Protein AF-A0A941ULQ1-F1 (afdb_monomer_lite)

Structure (mmCIF, N/CA/C/O backbone):
data_AF-A0A941ULQ1-F1
#
_entry.id   AF-A0A941ULQ1-F1
#
loop_
_atom_site.group_PDB
_atom_site.id
_atom_site.type_symbol
_atom_site.label_atom_id
_atom_site.label_alt_id
_atom_site.label_comp_id
_atom_site.label_asym_id
_atom_site.label_entity_id
_atom_site.label_seq_id
_atom_site.pdbx_PDB_ins_code
_atom_site.Cartn_x
_atom_site.Cartn_y
_atom_site.Cartn_z
_atom_site.occupancy
_atom_site.B_iso_or_equiv
_atom_site.auth_seq_id
_atom_site.auth_comp_id
_atom_site.auth_asym_id
_atom_site.auth_atom_id
_atom_site.pdbx_PDB_model_num
ATOM 1 N N . MET A 1 1 ? 50.886 28.430 12.418 1.00 35.91 1 MET A N 1
ATOM 2 C CA . MET A 1 1 ? 49.768 28.604 11.465 1.00 35.91 1 MET A CA 1
ATOM 3 C C . MET A 1 1 ? 48.647 27.655 11.858 1.00 35.91 1 MET A C 1
ATOM 5 O O . MET A 1 1 ? 48.915 26.560 12.332 1.00 35.91 1 MET A O 1
ATOM 9 N N . THR A 1 2 ? 47.427 28.169 11.822 1.00 35.94 2 THR A N 1
ATOM 10 C CA . THR A 1 2 ? 46.238 27.794 12.597 1.00 35.94 2 THR A CA 1
ATOM 11 C C . THR A 1 2 ? 45.565 26.489 12.161 1.00 35.94 2 THR A C 1
ATOM 13 O O . THR A 1 2 ? 45.364 26.227 10.981 1.00 35.94 2 THR A O 1
ATOM 16 N N . ARG A 1 3 ? 45.168 25.682 13.154 1.00 43.28 3 ARG A N 1
ATOM 17 C CA . ARG A 1 3 ? 44.382 24.448 13.021 1.00 43.28 3 ARG A CA 1
ATOM 18 C C . ARG A 1 3 ? 42.903 24.833 12.928 1.00 43.28 3 ARG A C 1
ATOM 20 O O . ARG A 1 3 ? 42.287 25.116 13.952 1.00 43.28 3 ARG A O 1
ATOM 27 N N . ASN A 1 4 ? 42.355 24.907 11.717 1.00 44.94 4 ASN A N 1
ATOM 28 C CA . ASN A 1 4 ? 40.962 25.304 11.513 1.00 44.94 4 ASN A CA 1
ATOM 29 C C . ASN A 1 4 ? 40.041 24.072 11.558 1.00 44.94 4 ASN A C 1
ATOM 31 O O . ASN A 1 4 ? 40.159 23.165 10.736 1.00 44.94 4 ASN A O 1
ATOM 35 N N . ARG A 1 5 ? 39.161 24.023 12.564 1.00 56.69 5 ARG A N 1
ATOM 36 C CA . ARG A 1 5 ? 38.085 23.034 12.698 1.00 56.69 5 ARG A CA 1
ATOM 37 C C . ARG A 1 5 ? 36.950 23.436 11.760 1.00 56.69 5 ARG A C 1
ATOM 39 O O . ARG A 1 5 ? 36.326 24.468 11.975 1.00 56.69 5 ARG A O 1
ATOM 46 N N . SER A 1 6 ? 36.642 22.599 10.778 1.00 46.16 6 SER A N 1
ATOM 47 C CA . SER A 1 6 ? 35.460 22.762 9.929 1.00 46.16 6 SER A CA 1
ATOM 48 C C . SER A 1 6 ? 34.531 21.570 10.119 1.00 46.16 6 SER A C 1
ATOM 50 O O . SER A 1 6 ? 34.591 20.589 9.389 1.00 46.16 6 SER A O 1
ATOM 52 N N . THR A 1 7 ? 33.678 21.658 11.133 1.00 54.53 7 THR A N 1
ATOM 53 C CA . THR A 1 7 ? 32.433 20.888 11.223 1.00 54.53 7 THR A CA 1
ATOM 54 C C . THR A 1 7 ? 31.294 21.791 10.764 1.00 54.53 7 THR A C 1
ATOM 56 O O . THR A 1 7 ? 30.976 22.735 11.491 1.00 54.53 7 THR A O 1
ATOM 59 N N . PRO A 1 8 ? 30.652 21.533 9.616 1.00 49.66 8 PRO A N 1
ATOM 60 C CA . PRO A 1 8 ? 29.365 22.123 9.320 1.00 49.66 8 PRO A CA 1
ATOM 61 C C . PRO A 1 8 ? 28.249 21.103 9.576 1.00 49.66 8 PRO A C 1
ATOM 63 O O . PRO A 1 8 ? 28.136 20.086 8.902 1.00 49.66 8 PRO A O 1
ATOM 66 N N . VAL A 1 9 ? 27.454 21.430 10.596 1.00 52.12 9 VAL A N 1
ATOM 67 C CA . VAL A 1 9 ? 25.986 21.363 10.610 1.00 52.12 9 VAL A CA 1
ATOM 68 C C . VAL A 1 9 ? 25.365 20.025 10.188 1.00 52.12 9 VAL A C 1
ATOM 70 O O . VAL A 1 9 ? 25.042 19.792 9.027 1.00 52.12 9 VAL A O 1
ATOM 73 N N . VAL A 1 10 ? 25.077 19.185 11.186 1.00 49.53 10 VAL A N 1
ATOM 74 C CA . VAL A 1 10 ? 24.033 18.158 11.084 1.00 49.53 10 VAL A CA 1
ATOM 75 C C . VAL A 1 10 ? 22.696 18.891 10.945 1.00 49.53 10 VAL A C 1
ATOM 77 O O . VAL A 1 10 ? 22.142 19.385 11.927 1.00 49.53 10 VAL A O 1
ATOM 80 N N . LEU A 1 11 ? 22.202 19.014 9.714 1.00 45.34 11 LEU A N 1
ATOM 81 C CA . LEU A 1 11 ? 20.869 19.531 9.434 1.00 45.34 11 LEU A CA 1
ATOM 82 C C . LEU A 1 11 ? 19.854 18.440 9.810 1.00 45.34 11 LEU A C 1
ATOM 84 O O . LEU A 1 11 ? 19.507 17.577 9.007 1.00 45.34 11 LEU A O 1
ATOM 88 N N . VAL A 1 12 ? 19.413 18.442 11.068 1.00 53.56 12 VAL A N 1
ATOM 89 C CA . VAL A 1 12 ? 18.267 17.642 11.511 1.00 53.56 12 VAL A CA 1
ATOM 90 C C . VAL A 1 12 ? 17.010 18.297 10.940 1.00 53.56 12 VAL A C 1
ATOM 92 O O . VAL A 1 12 ? 16.388 19.141 11.578 1.00 53.56 12 VAL A O 1
ATOM 95 N N . ALA A 1 13 ? 16.627 17.915 9.723 1.00 49.44 13 ALA A N 1
ATOM 96 C CA . ALA A 1 13 ? 15.288 18.171 9.204 1.00 49.44 13 ALA A CA 1
ATOM 97 C C . ALA A 1 13 ? 14.309 17.162 9.830 1.00 49.44 13 ALA A C 1
ATOM 99 O O . ALA A 1 13 ? 13.748 16.302 9.158 1.00 49.44 13 ALA A O 1
ATOM 100 N N . ALA A 1 14 ? 14.118 17.255 11.149 1.00 51.75 14 ALA A N 1
ATOM 101 C CA . ALA A 1 14 ? 12.981 16.649 11.830 1.00 51.75 14 ALA A CA 1
ATOM 102 C C . ALA A 1 14 ? 11.752 17.531 11.578 1.00 51.75 14 ALA A C 1
ATOM 104 O O . ALA A 1 14 ? 11.269 18.231 12.466 1.00 51.75 14 ALA A O 1
ATOM 105 N N . LEU A 1 15 ? 11.256 17.523 10.340 1.00 48.03 15 LEU A N 1
ATOM 106 C CA . LEU A 1 15 ? 9.902 17.981 10.067 1.00 48.03 15 LEU A CA 1
ATOM 107 C C . LEU A 1 15 ? 8.960 16.872 10.529 1.00 48.03 15 LEU A C 1
ATOM 109 O O . LEU A 1 15 ? 8.600 15.961 9.789 1.00 48.03 15 LEU A O 1
ATOM 113 N N . LEU A 1 16 ? 8.604 16.965 11.809 1.00 50.38 16 LEU A N 1
ATOM 114 C CA . LEU A 1 16 ? 7.380 16.410 12.362 1.00 50.38 16 LEU A CA 1
ATOM 115 C C . LEU A 1 16 ? 6.211 17.002 11.570 1.00 50.38 16 LEU A C 1
ATOM 117 O O . LEU A 1 16 ? 5.662 18.040 11.932 1.00 50.38 16 LEU A O 1
ATOM 121 N N . ALA A 1 17 ? 5.838 16.352 10.470 1.00 38.19 17 ALA A N 1
ATOM 122 C CA . ALA A 1 17 ? 4.490 16.490 9.964 1.00 38.19 17 ALA A CA 1
ATOM 123 C C . ALA A 1 17 ? 3.585 15.844 11.024 1.00 38.19 17 ALA A C 1
ATOM 125 O O . ALA A 1 17 ? 3.739 14.644 11.283 1.00 38.19 17 ALA A O 1
ATOM 126 N N . PRO A 1 18 ? 2.679 16.596 11.679 1.00 42.62 18 PRO A N 1
ATOM 127 C CA . PRO A 1 18 ? 1.616 15.953 12.422 1.00 42.62 18 PRO A CA 1
ATOM 128 C C . PRO A 1 18 ? 0.911 15.052 11.415 1.00 42.62 18 PRO A C 1
ATOM 130 O O . PRO A 1 18 ? 0.491 15.505 10.347 1.00 42.62 18 PRO A O 1
ATOM 133 N N . ALA A 1 19 ? 0.884 13.759 11.719 1.00 47.12 19 ALA A N 1
ATOM 134 C CA . ALA A 1 19 ? 0.187 12.771 10.929 1.00 47.12 19 ALA A CA 1
ATOM 135 C C . ALA A 1 19 ? -1.300 13.141 10.935 1.00 47.12 19 ALA A C 1
ATOM 137 O O . ALA A 1 19 ? -2.070 12.694 11.779 1.00 47.12 19 ALA A O 1
ATOM 138 N N . LEU A 1 20 ? -1.710 13.977 9.982 1.00 44.50 20 LEU A N 1
ATOM 139 C CA . LEU A 1 20 ? -3.076 14.000 9.505 1.00 44.50 20 LEU A CA 1
ATOM 140 C C . LEU A 1 20 ? -3.293 12.627 8.885 1.00 44.50 20 LEU A C 1
ATOM 142 O O . LEU A 1 20 ? -3.000 12.398 7.715 1.00 44.50 20 LEU A O 1
ATOM 146 N N . ALA A 1 21 ? -3.737 11.696 9.724 1.00 53.28 21 ALA A N 1
ATOM 147 C CA . ALA A 1 21 ? -4.160 10.359 9.361 1.00 53.28 21 ALA A CA 1
ATOM 148 C C . ALA A 1 21 ? -5.410 10.472 8.481 1.00 53.28 21 ALA A C 1
ATOM 150 O O . ALA A 1 21 ? -6.542 10.286 8.909 1.00 53.28 21 ALA A O 1
ATOM 151 N N . SER A 1 22 ? -5.207 10.868 7.235 1.00 52.09 22 SER A N 1
ATOM 152 C CA . SER A 1 22 ? -6.211 10.837 6.193 1.00 52.09 22 SER A CA 1
ATOM 153 C C . SER A 1 22 ? -5.516 10.491 4.887 1.00 52.09 22 SER A C 1
ATOM 155 O O . SER A 1 22 ? -4.325 10.763 4.713 1.00 52.09 22 SER A O 1
ATOM 157 N N . ALA A 1 23 ? -6.269 9.898 3.964 1.00 55.12 23 ALA A N 1
A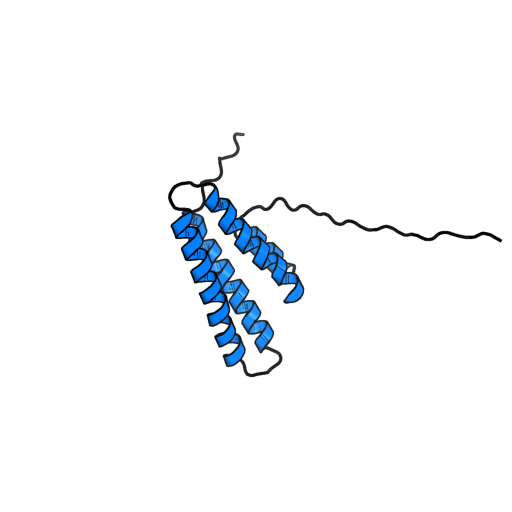TOM 158 C CA . ALA A 1 23 ? -5.816 9.563 2.617 1.00 55.12 23 ALA A CA 1
ATOM 159 C C . ALA A 1 23 ? -4.997 10.695 1.948 1.00 55.12 23 ALA A C 1
ATOM 161 O O . ALA A 1 23 ? -4.061 10.410 1.210 1.00 55.12 23 ALA A O 1
ATOM 162 N N . GLY A 1 24 ? -5.261 11.967 2.288 1.00 59.75 24 GLY A N 1
ATO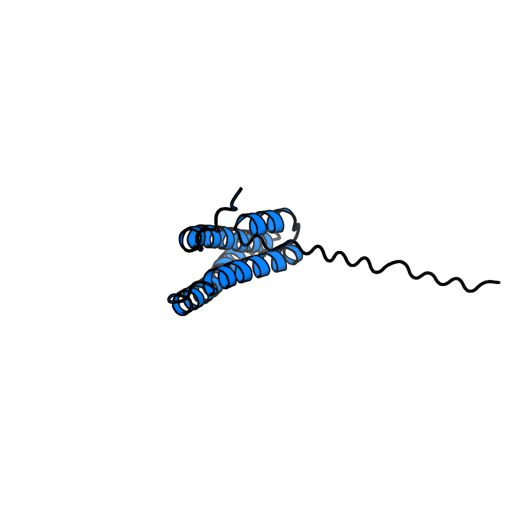M 163 C CA . GLY A 1 24 ? -4.527 13.127 1.778 1.00 59.75 24 GLY A CA 1
ATOM 164 C C . GLY A 1 24 ? -3.044 13.212 2.173 1.00 59.75 24 GLY A C 1
ATOM 165 O O . GLY A 1 24 ? -2.252 13.723 1.387 1.00 59.75 24 GLY A O 1
ATOM 166 N N . ALA A 1 25 ? -2.628 12.697 3.335 1.00 68.19 25 ALA A N 1
ATOM 167 C CA . ALA A 1 25 ? -1.211 12.694 3.721 1.00 68.19 25 ALA A CA 1
ATOM 168 C C . ALA A 1 25 ? -0.411 11.631 2.957 1.00 68.19 25 ALA A C 1
ATOM 170 O O . ALA A 1 25 ? 0.731 11.877 2.568 1.00 68.19 25 ALA A O 1
ATOM 171 N N . LEU A 1 26 ? -1.027 10.472 2.696 1.00 70.56 26 LEU A N 1
ATOM 172 C CA . LEU A 1 26 ? -0.440 9.449 1.835 1.00 70.56 26 LEU A CA 1
ATOM 173 C C . LEU A 1 26 ? -0.313 9.976 0.402 1.00 70.56 26 LEU A C 1
ATOM 175 O O . LEU A 1 26 ? 0.773 9.898 -0.156 1.00 70.56 26 LEU A O 1
ATOM 179 N N . GLU A 1 27 ? -1.373 10.591 -0.132 1.00 71.56 27 GLU A N 1
ATOM 180 C CA . GLU A 1 27 ? -1.404 11.219 -1.462 1.00 71.56 27 GLU A CA 1
ATOM 181 C C . GLU A 1 27 ? -0.308 12.277 -1.643 1.00 71.56 27 GLU A C 1
ATOM 183 O O . GLU A 1 27 ? 0.353 12.367 -2.677 1.00 71.56 27 GLU A O 1
ATOM 188 N N . HIS A 1 28 ? -0.113 13.111 -0.621 1.00 75.31 28 HIS A N 1
ATOM 189 C CA . HIS A 1 28 ? 0.901 14.154 -0.648 1.00 75.31 28 HIS A CA 1
ATOM 190 C C . HIS A 1 28 ? 2.316 13.564 -0.579 1.00 75.31 28 HIS A C 1
ATOM 192 O O . HIS A 1 28 ? 3.200 13.994 -1.315 1.00 75.31 28 HIS A O 1
ATOM 198 N N . CYS A 1 29 ? 2.524 12.544 0.257 1.00 78.50 29 CYS A N 1
ATOM 199 C CA . CYS A 1 29 ? 3.815 11.875 0.407 1.00 78.50 29 CYS A CA 1
ATOM 200 C C . CYS A 1 29 ? 4.205 11.095 -0.858 1.00 78.50 29 CYS A C 1
ATOM 202 O O . CYS A 1 29 ? 5.338 11.201 -1.320 1.00 78.50 29 CYS A O 1
ATOM 204 N N . THR A 1 30 ? 3.265 10.372 -1.477 1.00 75.25 30 THR A N 1
ATOM 205 C CA . THR A 1 30 ? 3.510 9.643 -2.733 1.00 75.25 30 THR A CA 1
ATOM 206 C C . THR A 1 30 ? 3.764 10.584 -3.905 1.00 75.25 30 THR A C 1
ATOM 208 O O . THR A 1 30 ? 4.594 10.278 -4.753 1.00 75.25 30 THR A O 1
ATOM 211 N N . ARG A 1 31 ? 3.122 11.760 -3.933 1.00 79.38 31 ARG A N 1
ATOM 212 C CA . ARG A 1 31 ? 3.377 12.791 -4.951 1.00 79.38 31 ARG A CA 1
ATOM 213 C C . ARG A 1 31 ? 4.788 13.377 -4.869 1.00 79.38 31 ARG A C 1
ATOM 215 O O . ARG A 1 31 ? 5.345 13.752 -5.896 1.00 79.38 31 ARG A O 1
ATOM 222 N N . LEU A 1 32 ? 5.337 13.499 -3.663 1.00 76.94 32 LEU A N 1
ATOM 223 C CA . LEU A 1 32 ? 6.651 14.102 -3.425 1.00 76.94 32 LEU A CA 1
ATOM 224 C C . LEU A 1 32 ? 7.807 13.097 -3.464 1.00 76.94 32 LEU A C 1
ATOM 226 O O . LEU A 1 32 ? 8.955 13.528 -3.496 1.00 76.94 32 LEU A O 1
ATOM 230 N N . ALA A 1 33 ? 7.528 11.792 -3.458 1.00 75.56 33 ALA A N 1
ATOM 231 C CA . ALA A 1 33 ? 8.533 10.736 -3.476 1.00 75.56 33 ALA A CA 1
ATOM 232 C C . ALA A 1 33 ? 8.842 10.291 -4.921 1.00 75.56 33 ALA A C 1
ATOM 234 O O . ALA A 1 33 ? 8.035 9.577 -5.521 1.00 75.56 33 ALA A O 1
ATOM 235 N N . PRO A 1 34 ? 10.000 10.662 -5.504 1.00 64.56 34 PRO A N 1
ATOM 236 C CA . PRO A 1 34 ? 10.282 10.397 -6.914 1.00 64.56 34 PRO A CA 1
ATOM 237 C C . PRO A 1 34 ? 10.733 8.956 -7.200 1.00 64.56 34 PRO A C 1
ATOM 239 O O . PRO A 1 34 ? 10.872 8.585 -8.366 1.00 64.56 34 PRO A O 1
ATOM 242 N N . SER A 1 35 ? 10.960 8.125 -6.178 1.00 63.94 35 SER A N 1
ATOM 243 C CA . SER A 1 35 ? 11.410 6.742 -6.352 1.00 63.94 35 SER A CA 1
ATOM 244 C C . SER A 1 35 ? 10.751 5.749 -5.391 1.00 63.94 35 SER A C 1
ATOM 246 O O . SER A 1 35 ? 10.233 6.097 -4.329 1.00 63.94 35 SER A O 1
ATOM 248 N N . ARG A 1 36 ? 10.835 4.456 -5.738 1.00 66.69 36 ARG A N 1
ATOM 249 C CA . ARG A 1 36 ? 10.339 3.342 -4.909 1.00 66.69 36 ARG A CA 1
ATOM 250 C C . ARG A 1 36 ? 10.943 3.322 -3.501 1.00 66.69 36 ARG A C 1
ATOM 252 O O . ARG A 1 36 ? 10.277 2.943 -2.538 1.00 66.69 36 ARG A O 1
ATOM 259 N N . VAL A 1 37 ? 12.205 3.717 -3.371 1.00 71.56 37 VAL A N 1
ATOM 260 C CA . VAL A 1 37 ? 12.879 3.773 -2.068 1.00 71.56 37 VAL A CA 1
ATOM 261 C C . VAL A 1 37 ? 12.265 4.877 -1.210 1.00 71.56 37 VAL A C 1
ATOM 263 O O . VAL A 1 37 ? 12.001 4.665 -0.030 1.00 71.56 37 VAL A O 1
ATOM 266 N N . GLU A 1 38 ? 11.958 6.019 -1.819 1.00 70.56 38 GLU A N 1
ATOM 267 C CA . GLU A 1 38 ? 11.425 7.196 -1.130 1.00 70.56 38 GLU A CA 1
ATOM 268 C C . GLU A 1 38 ? 9.934 7.077 -0.805 1.00 70.56 38 GLU A C 1
ATOM 270 O O . GLU A 1 38 ? 9.478 7.627 0.193 1.00 70.56 38 GLU A O 1
ATOM 275 N N . VAL A 1 39 ? 9.168 6.314 -1.589 1.00 76.50 39 VAL A N 1
ATOM 276 C CA . VAL A 1 39 ? 7.731 6.118 -1.341 1.00 76.50 39 VAL A CA 1
ATOM 277 C C . VAL A 1 39 ? 7.452 5.022 -0.308 1.00 76.50 39 VAL A C 1
ATOM 279 O O . VAL A 1 39 ? 6.434 5.056 0.376 1.00 76.50 39 VAL A O 1
ATOM 282 N N . THR A 1 40 ? 8.369 4.068 -0.125 1.00 73.06 40 THR A N 1
ATOM 283 C CA . THR A 1 40 ? 8.237 2.991 0.873 1.00 73.06 40 THR A CA 1
ATOM 284 C C . THR A 1 40 ? 7.901 3.504 2.287 1.00 73.06 40 THR A C 1
ATOM 286 O O . THR A 1 40 ? 6.940 2.993 2.877 1.00 73.06 40 THR A O 1
ATOM 289 N N . PRO A 1 41 ? 8.600 4.513 2.851 1.00 77.94 41 PRO A N 1
ATOM 290 C CA . PRO A 1 41 ? 8.239 5.068 4.156 1.00 77.94 41 PRO A CA 1
ATOM 291 C C . PRO A 1 41 ? 6.863 5.752 4.152 1.00 77.94 41 PRO A C 1
ATOM 293 O O . PRO A 1 41 ? 6.135 5.624 5.136 1.00 77.94 41 PRO A O 1
ATOM 296 N N . CYS A 1 42 ? 6.453 6.393 3.048 1.00 80.56 42 CYS A N 1
ATOM 297 C CA . CYS A 1 42 ? 5.103 6.953 2.902 1.00 80.56 42 CYS A CA 1
ATOM 298 C C . CYS A 1 42 ? 4.031 5.866 3.037 1.00 80.56 42 CYS A C 1
ATOM 300 O O . CYS A 1 42 ? 3.071 6.012 3.794 1.00 80.56 42 CYS A O 1
ATOM 302 N N . LEU A 1 43 ? 4.219 4.744 2.337 1.00 73.50 43 LEU A N 1
ATOM 303 C CA . LEU A 1 43 ? 3.280 3.625 2.361 1.00 73.50 43 LEU A CA 1
ATOM 304 C C . LEU A 1 43 ? 3.211 2.974 3.750 1.00 73.50 43 LEU A C 1
ATOM 306 O O . LEU A 1 43 ? 2.127 2.618 4.213 1.00 73.50 43 LEU A O 1
ATOM 310 N N . GLN A 1 44 ? 4.350 2.832 4.435 1.00 78.25 44 GLN A N 1
ATOM 311 C CA . GLN A 1 44 ? 4.393 2.318 5.808 1.00 78.25 44 GLN A CA 1
ATOM 312 C C . GLN A 1 44 ? 3.682 3.252 6.793 1.00 78.25 44 GLN A C 1
ATOM 314 O O . GLN A 1 44 ? 2.873 2.786 7.599 1.00 78.25 44 GLN A O 1
ATOM 319 N N . ALA A 1 45 ? 3.933 4.559 6.699 1.00 78.81 45 ALA A N 1
ATOM 320 C CA . ALA A 1 45 ? 3.271 5.561 7.526 1.00 78.81 45 ALA A CA 1
ATOM 321 C C . ALA A 1 45 ? 1.751 5.561 7.303 1.00 78.81 45 ALA A C 1
ATOM 323 O O . ALA A 1 45 ? 0.996 5.551 8.273 1.00 78.81 45 ALA A O 1
ATOM 324 N N . GLY A 1 46 ? 1.296 5.476 6.048 1.00 71.44 46 GLY A N 1
ATOM 325 C CA . GLY A 1 46 ? -0.127 5.381 5.713 1.00 71.44 46 GLY A CA 1
ATOM 326 C C . GLY A 1 46 ? -0.805 4.152 6.328 1.00 71.44 46 GLY A C 1
ATOM 327 O O . GLY A 1 46 ? -1.839 4.283 6.982 1.00 71.44 46 GLY A O 1
ATOM 328 N N . LYS A 1 47 ? -0.203 2.961 6.188 1.00 72.44 47 LYS A N 1
ATOM 329 C CA . LYS A 1 47 ? -0.719 1.709 6.787 1.00 72.44 47 LYS A CA 1
ATOM 330 C C . LYS A 1 47 ? -0.825 1.799 8.310 1.00 72.44 47 LYS A C 1
ATOM 332 O O . LYS A 1 47 ? -1.833 1.391 8.895 1.00 72.44 47 LYS A O 1
ATOM 337 N N . LYS A 1 48 ? 0.211 2.348 8.951 1.00 75.44 48 LYS A N 1
ATOM 338 C CA . LYS A 1 48 ? 0.254 2.526 10.404 1.00 75.44 48 LYS A CA 1
ATOM 339 C C . LYS A 1 48 ? -0.806 3.518 10.879 1.00 75.44 48 LYS A C 1
ATOM 341 O O . LYS A 1 48 ? -1.565 3.179 11.777 1.00 75.44 48 LYS A O 1
ATOM 346 N N . ALA A 1 49 ? -0.911 4.683 10.241 1.00 71.75 49 ALA A N 1
ATOM 347 C CA . ALA A 1 49 ? -1.881 5.713 10.603 1.00 71.75 49 ALA A CA 1
ATOM 348 C C . ALA A 1 49 ? -3.334 5.226 10.471 1.00 71.75 49 ALA A C 1
ATOM 350 O O . ALA A 1 49 ? -4.142 5.474 11.361 1.00 71.75 49 ALA A O 1
ATOM 351 N N . MET A 1 50 ? -3.655 4.482 9.404 1.00 68.81 50 MET A N 1
ATOM 352 C CA . MET A 1 50 ? -4.981 3.870 9.237 1.00 68.81 50 MET A CA 1
ATOM 353 C C . MET A 1 50 ? -5.290 2.855 10.337 1.00 68.81 50 MET A C 1
ATOM 355 O O . MET A 1 50 ? -6.408 2.810 10.840 1.00 68.81 50 MET A O 1
ATOM 359 N N . THR A 1 51 ? -4.303 2.043 10.721 1.00 70.00 51 THR A N 1
ATOM 360 C CA . THR A 1 51 ? -4.476 1.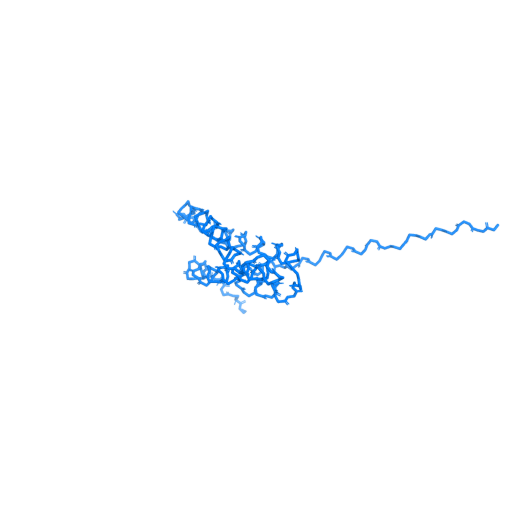076 11.807 1.00 70.00 51 THR A CA 1
ATOM 361 C C . THR A 1 51 ? -4.698 1.812 13.124 1.00 70.00 51 THR A C 1
ATOM 363 O O . THR A 1 51 ? -5.723 1.599 13.761 1.00 70.00 51 THR A O 1
ATOM 366 N N . ASP A 1 52 ? -3.783 2.708 13.500 1.00 71.62 52 ASP A N 1
ATOM 367 C CA . ASP A 1 52 ? -3.790 3.412 14.784 1.00 71.62 52 ASP A CA 1
ATOM 368 C C . ASP A 1 52 ? -5.086 4.217 14.994 1.00 71.62 52 ASP A C 1
ATOM 370 O O . ASP A 1 52 ? -5.724 4.057 16.033 1.00 71.62 52 ASP A O 1
ATOM 374 N N . ALA A 1 53 ? -5.547 4.971 13.985 1.00 66.94 53 ALA A N 1
ATOM 375 C CA . ALA A 1 53 ? -6.781 5.766 14.061 1.00 66.94 53 ALA A CA 1
ATOM 376 C C . ALA A 1 53 ? -8.029 4.930 14.385 1.00 66.94 53 ALA A C 1
ATOM 378 O O . ALA A 1 53 ? -8.991 5.414 14.978 1.00 66.94 53 ALA A O 1
ATOM 379 N N . MET A 1 54 ? -8.021 3.658 13.999 1.00 66.81 54 MET A N 1
ATOM 380 C CA . MET A 1 54 ? -9.144 2.758 14.216 1.00 66.81 54 MET A CA 1
ATOM 381 C C . MET A 1 54 ? -8.952 1.845 15.438 1.00 66.81 54 MET A C 1
ATOM 383 O O . MET A 1 54 ? -9.920 1.251 15.912 1.00 66.81 54 MET A O 1
ATOM 387 N N . LEU A 1 55 ? -7.728 1.730 15.974 1.00 66.94 55 LEU A N 1
ATOM 388 C CA . LEU A 1 55 ? -7.467 1.066 17.256 1.00 66.94 55 LEU A CA 1
ATOM 389 C C . LEU A 1 55 ? -8.053 1.838 18.437 1.00 66.94 55 LEU A C 1
ATOM 391 O O . LEU A 1 55 ? -8.406 1.217 19.439 1.00 66.94 55 LEU A O 1
ATOM 395 N N . GLU A 1 56 ? -8.186 3.159 18.311 1.00 65.38 56 GLU A N 1
ATOM 396 C CA . GLU A 1 56 ? -8.788 4.004 19.346 1.00 65.38 56 GLU A CA 1
ATOM 397 C C . GLU A 1 56 ? -10.310 3.797 19.487 1.00 65.38 56 GLU A C 1
ATOM 399 O O . GLU A 1 56 ? -10.886 4.126 20.523 1.00 65.38 56 GLU A O 1
ATOM 404 N N . GLN A 1 57 ? -10.971 3.158 18.510 1.00 59.62 57 GLN A N 1
ATOM 405 C CA . GLN A 1 57 ? -12.367 2.720 18.617 1.00 59.62 57 GLN A CA 1
ATOM 406 C C . GLN A 1 57 ? -12.463 1.269 19.114 1.00 59.62 57 GLN A C 1
ATOM 408 O O . GLN A 1 57 ? -12.343 0.299 18.361 1.00 59.62 57 GLN A O 1
ATOM 413 N N . GLY A 1 58 ? -12.735 1.106 20.409 1.00 64.69 58 GLY A N 1
ATOM 414 C CA . GLY A 1 58 ? -13.016 -0.196 21.018 1.00 64.69 58 GLY A CA 1
ATOM 415 C C . GLY A 1 58 ? -14.157 -0.978 20.337 1.00 64.69 58 GLY A C 1
ATOM 416 O O . GLY A 1 58 ? -15.087 -0.415 19.764 1.00 64.69 58 GLY A O 1
ATOM 417 N N . GLY A 1 59 ? -14.078 -2.314 20.416 1.00 60.38 59 GLY A N 1
ATOM 418 C CA . GLY A 1 59 ? -15.117 -3.275 20.004 1.00 60.38 59 GLY A CA 1
ATOM 419 C C . GLY A 1 59 ? -14.843 -4.023 18.692 1.00 60.38 59 GLY A C 1
ATOM 420 O O . GLY 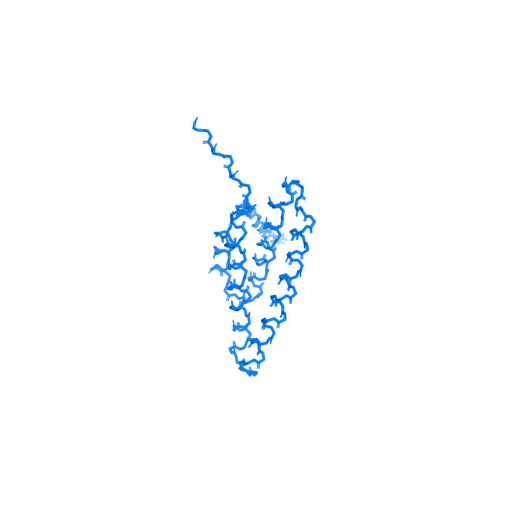A 1 59 ? -15.075 -5.227 18.618 1.00 60.38 59 GLY A O 1
ATOM 421 N N . LYS A 1 60 ? -14.288 -3.355 17.670 1.00 69.06 60 LYS A N 1
ATOM 422 C CA . LYS A 1 60 ? -14.027 -3.956 16.335 1.00 69.06 60 LYS A CA 1
ATOM 423 C C . LYS A 1 60 ? -12.542 -4.069 15.977 1.00 69.06 60 LYS A C 1
ATOM 425 O O . LYS A 1 60 ? -12.194 -4.561 14.904 1.00 69.06 60 LYS A O 1
ATOM 430 N N . VAL A 1 61 ? -11.667 -3.684 16.905 1.00 77.50 61 VAL A N 1
ATOM 431 C CA . VAL A 1 61 ? -10.204 -3.666 16.759 1.00 77.50 61 VAL A CA 1
ATOM 432 C C . VAL A 1 61 ? -9.638 -4.986 16.234 1.00 77.50 61 VAL A C 1
ATOM 434 O O . VAL A 1 61 ? -8.803 -4.987 15.332 1.00 77.50 61 VAL A O 1
ATOM 437 N N . ALA A 1 62 ? -10.083 -6.123 16.771 1.00 81.12 62 ALA A N 1
ATOM 438 C CA . ALA A 1 62 ? -9.571 -7.427 16.355 1.00 81.12 62 ALA A CA 1
ATOM 439 C C . ALA A 1 62 ? -9.940 -7.757 14.897 1.00 81.12 62 ALA A C 1
ATOM 441 O O . ALA A 1 62 ? -9.073 -8.180 14.129 1.00 81.12 62 ALA A O 1
ATOM 442 N N . ALA A 1 63 ? -11.196 -7.508 14.508 1.00 82.81 63 ALA A N 1
ATOM 443 C CA . ALA A 1 63 ? -11.686 -7.733 13.149 1.00 82.81 63 ALA A CA 1
ATOM 444 C C . ALA A 1 63 ? -10.977 -6.823 12.140 1.00 82.81 63 ALA A C 1
ATOM 446 O O . ALA A 1 63 ? -10.573 -7.272 11.069 1.00 82.81 63 ALA A O 1
ATOM 447 N N . LEU A 1 64 ? -10.745 -5.562 12.507 1.00 80.56 64 LEU A N 1
ATOM 448 C CA . LEU A 1 64 ? -10.008 -4.642 11.658 1.00 80.56 64 LEU A CA 1
ATOM 449 C C . LEU A 1 64 ? -8.529 -5.019 11.534 1.00 80.56 64 LEU A C 1
ATOM 451 O O . LEU A 1 64 ? -8.012 -5.053 10.421 1.00 80.56 64 LEU A O 1
ATOM 455 N N . LYS A 1 65 ? -7.849 -5.348 12.642 1.00 82.50 65 LYS A N 1
ATOM 456 C CA . LYS A 1 65 ? -6.459 -5.833 12.602 1.00 82.50 65 LYS A CA 1
ATOM 457 C C . LYS A 1 65 ? -6.334 -7.061 11.703 1.00 82.50 65 LYS A C 1
ATOM 459 O O . LYS A 1 65 ? -5.360 -7.180 10.966 1.00 82.50 65 LYS A O 1
ATOM 464 N N . GLN A 1 66 ? -7.304 -7.973 11.763 1.00 87.56 66 GLN A N 1
ATOM 465 C CA . GLN A 1 66 ? -7.346 -9.129 10.873 1.00 87.56 66 GLN A CA 1
ATOM 466 C C . GLN A 1 66 ? -7.535 -8.701 9.412 1.00 87.56 66 GLN A C 1
ATOM 468 O O . GLN A 1 66 ? -6.718 -9.066 8.572 1.00 87.56 66 GLN A O 1
ATOM 473 N N . SER A 1 67 ? -8.519 -7.844 9.127 1.00 89.00 67 SER A N 1
ATOM 474 C CA . SER A 1 67 ? -8.761 -7.307 7.782 1.00 89.00 67 SER A CA 1
ATOM 475 C C . SER A 1 67 ? -7.536 -6.592 7.199 1.00 89.00 67 SER A C 1
ATOM 477 O O . SER A 1 67 ? -7.246 -6.738 6.014 1.00 89.00 67 SER A O 1
ATOM 479 N N . GLN A 1 68 ? -6.786 -5.855 8.022 1.00 87.69 68 GLN A N 1
ATOM 480 C CA . GLN A 1 68 ? -5.557 -5.180 7.610 1.00 87.69 68 GLN A CA 1
ATOM 481 C C . GLN A 1 68 ? -4.452 -6.177 7.239 1.00 87.69 68 GLN A C 1
ATOM 483 O O . GLN A 1 68 ? -3.828 -6.026 6.191 1.00 87.69 68 GLN A O 1
ATOM 488 N N . ARG A 1 69 ? -4.245 -7.231 8.041 1.00 89.44 69 ARG A N 1
ATOM 489 C CA . ARG A 1 69 ? -3.278 -8.296 7.717 1.00 89.44 69 ARG A CA 1
ATOM 490 C C . ARG A 1 69 ? -3.626 -9.020 6.419 1.00 89.44 69 ARG A C 1
ATOM 492 O O . ARG A 1 69 ? -2.733 -9.344 5.637 1.00 89.44 69 ARG A O 1
ATOM 499 N N . ASP A 1 70 ? -4.907 -9.297 6.197 1.00 95.25 70 ASP A N 1
ATOM 500 C CA . ASP A 1 70 ? -5.364 -9.976 4.982 1.00 95.25 70 ASP A CA 1
ATOM 501 C C . ASP A 1 70 ? -5.203 -9.072 3.755 1.00 95.25 70 ASP A C 1
ATOM 503 O O . ASP A 1 70 ? -4.719 -9.522 2.715 1.00 95.25 70 ASP A O 1
ATOM 507 N N . PHE A 1 71 ? -5.489 -7.776 3.902 1.00 94.12 71 PHE A N 1
ATOM 508 C CA . PHE A 1 71 ? -5.221 -6.781 2.869 1.00 94.12 71 PHE A CA 1
ATOM 509 C C . PHE A 1 71 ? -3.725 -6.658 2.547 1.00 94.12 71 PHE A C 1
ATOM 511 O O . PHE A 1 71 ? -3.364 -6.631 1.378 1.00 94.12 71 PHE A O 1
ATOM 518 N N . GLU A 1 72 ? -2.834 -6.632 3.539 1.00 88.94 72 GLU A N 1
ATOM 519 C CA . GLU A 1 72 ? -1.384 -6.562 3.296 1.00 88.94 72 GLU A CA 1
ATOM 520 C C . GLU A 1 72 ? -0.858 -7.789 2.545 1.00 88.94 72 GLU A C 1
ATOM 522 O O . GLU A 1 72 ? -0.002 -7.668 1.665 1.00 88.94 72 GLU A O 1
ATOM 527 N N . ARG A 1 73 ? -1.412 -8.969 2.843 1.00 96.00 73 ARG A N 1
ATOM 528 C CA . ARG A 1 73 ? -1.103 -10.206 2.118 1.00 96.00 73 ARG A CA 1
ATOM 529 C C . ARG A 1 73 ? -1.610 -10.153 0.675 1.00 96.00 73 ARG A C 1
ATOM 531 O O . ARG A 1 73 ? -0.888 -10.550 -0.242 1.00 96.00 73 ARG A O 1
ATOM 538 N N . TYR A 1 74 ? -2.824 -9.640 0.470 1.00 97.00 74 TYR A N 1
ATOM 539 C CA . TYR A 1 74 ? -3.388 -9.409 -0.860 1.00 97.00 74 TYR A CA 1
ATOM 540 C C . TYR A 1 74 ? -2.552 -8.404 -1.659 1.00 97.00 74 TYR A C 1
ATOM 542 O O . TYR A 1 74 ? -2.106 -8.735 -2.749 1.00 97.00 74 TYR A O 1
ATOM 550 N N . LEU A 1 75 ? -2.254 -7.233 -1.092 1.00 93.88 75 LEU A N 1
ATOM 551 C CA . LEU A 1 75 ? -1.418 -6.190 -1.691 1.00 93.88 75 LEU A CA 1
ATOM 552 C C . LEU A 1 75 ? -0.098 -6.769 -2.211 1.00 93.88 75 LEU A C 1
ATOM 554 O O . LEU A 1 75 ? 0.259 -6.578 -3.370 1.00 93.88 75 LEU A O 1
ATOM 558 N N . HIS A 1 76 ? 0.606 -7.524 -1.362 1.00 93.38 76 HIS A N 1
ATOM 559 C CA . HIS A 1 76 ? 1.878 -8.131 -1.735 1.00 93.38 76 HIS A CA 1
ATOM 560 C C . HIS A 1 76 ? 1.730 -9.144 -2.877 1.00 93.38 76 HIS A C 1
ATOM 562 O O . HIS A 1 76 ? 2.435 -9.054 -3.881 1.00 93.38 76 HIS A O 1
ATOM 568 N N . SER A 1 77 ? 0.823 -10.113 -2.729 1.00 97.06 77 SER A N 1
ATOM 569 C CA . SER A 1 77 ? 0.645 -11.181 -3.722 1.00 97.06 77 SER A CA 1
ATOM 570 C C . SER A 1 77 ? 0.104 -10.660 -5.057 1.00 97.06 77 SER A C 1
ATOM 572 O O . SER A 1 77 ? 0.587 -11.069 -6.109 1.00 97.06 77 SER A O 1
ATOM 574 N N . HIS A 1 78 ? -0.827 -9.708 -5.033 1.00 97.44 78 HIS A N 1
ATOM 575 C CA . HIS A 1 78 ? -1.406 -9.102 -6.227 1.00 97.44 78 HIS A CA 1
ATOM 576 C C . HIS A 1 78 ? -0.379 -8.264 -6.997 1.00 97.44 78 HIS A C 1
ATOM 578 O O . HIS A 1 78 ? -0.201 -8.458 -8.198 1.00 97.44 78 HIS A O 1
ATOM 584 N N . CYS A 1 79 ? 0.379 -7.398 -6.318 1.00 95.38 79 CYS A N 1
ATOM 585 C CA . CYS A 1 79 ? 1.380 -6.581 -7.005 1.00 95.38 79 CYS A CA 1
ATOM 586 C C . CYS A 1 79 ? 2.602 -7.393 -7.472 1.00 95.38 79 CYS A C 1
ATOM 588 O O . CYS A 1 79 ? 3.285 -6.982 -8.408 1.00 95.38 79 CYS A O 1
ATOM 590 N N . GLN A 1 80 ? 2.851 -8.581 -6.906 1.00 94.56 80 GLN A N 1
ATOM 591 C CA . GLN A 1 80 ? 3.786 -9.550 -7.492 1.00 94.56 80 GLN A CA 1
ATOM 592 C C . GLN A 1 80 ? 3.284 -10.111 -8.828 1.00 94.56 80 GLN A C 1
ATOM 594 O O . GLN A 1 80 ? 4.083 -10.279 -9.745 1.00 94.56 80 GLN A O 1
ATOM 599 N N . VAL A 1 81 ? 1.980 -10.360 -8.987 1.00 95.31 81 VAL A N 1
ATOM 600 C CA . VAL A 1 81 ? 1.418 -10.748 -10.294 1.00 95.31 81 VAL A CA 1
ATOM 601 C C . VAL A 1 81 ? 1.621 -9.626 -11.312 1.00 95.31 81 VAL A C 1
ATOM 603 O O . VAL A 1 81 ? 2.085 -9.899 -12.416 1.00 95.31 81 VAL A O 1
ATOM 606 N N . VAL A 1 82 ? 1.375 -8.368 -10.925 1.00 94.56 82 VAL A N 1
ATOM 607 C CA . VAL A 1 82 ? 1.641 -7.196 -11.782 1.00 94.56 82 VAL A CA 1
ATOM 608 C C . VAL A 1 82 ? 3.114 -7.129 -12.187 1.00 94.56 82 VAL A C 1
ATOM 610 O O . VAL A 1 82 ? 3.408 -6.998 -13.371 1.00 94.56 82 VAL A O 1
ATOM 613 N N . LEU A 1 83 ? 4.047 -7.302 -11.244 1.00 92.25 83 LEU A N 1
ATOM 614 C CA . LEU A 1 83 ? 5.483 -7.354 -11.545 1.00 92.25 83 LEU A CA 1
ATOM 615 C C . LEU A 1 83 ? 5.804 -8.412 -12.612 1.00 92.25 83 LEU A C 1
ATOM 617 O O . LEU A 1 83 ? 6.579 -8.150 -13.526 1.00 92.25 83 LEU A O 1
ATOM 621 N N . ARG A 1 84 ? 5.228 -9.614 -12.490 1.00 91.81 84 ARG A N 1
ATOM 622 C CA . ARG A 1 84 ? 5.485 -10.730 -13.415 1.00 91.81 84 ARG A CA 1
ATOM 623 C C . ARG A 1 84 ? 4.797 -10.564 -14.768 1.00 91.81 84 ARG A C 1
ATOM 625 O O . ARG A 1 84 ? 5.297 -11.108 -15.741 1.00 91.81 84 ARG A O 1
ATOM 632 N N . ALA A 1 85 ? 3.697 -9.818 -14.837 1.00 90.94 85 ALA A N 1
ATOM 633 C CA . ALA A 1 85 ? 2.958 -9.580 -16.074 1.00 90.94 85 ALA A CA 1
ATOM 634 C C . ALA A 1 85 ? 3.663 -8.606 -17.034 1.00 90.94 85 ALA A C 1
ATOM 636 O O . ALA A 1 85 ? 3.409 -8.649 -18.232 1.00 90.94 85 ALA A O 1
ATOM 637 N N . TYR A 1 86 ? 4.535 -7.730 -16.526 1.00 86.25 86 TYR A N 1
ATOM 638 C CA . TYR A 1 86 ? 5.228 -6.714 -17.331 1.00 86.25 86 TYR A CA 1
ATOM 639 C C . TYR A 1 86 ? 6.526 -7.213 -17.996 1.00 86.25 86 TYR A C 1
ATOM 641 O O . TYR A 1 86 ? 7.230 -6.411 -18.614 1.00 86.25 86 TYR A O 1
ATOM 649 N N . ASP A 1 87 ? 6.838 -8.513 -17.873 1.00 70.38 87 ASP A N 1
ATOM 650 C CA . ASP A 1 87 ? 8.140 -9.120 -18.185 1.00 70.38 87 ASP A CA 1
ATOM 651 C C . ASP A 1 87 ? 9.321 -8.361 -17.537 1.00 70.38 87 ASP A C 1
ATOM 653 O O . ASP A 1 87 ? 9.156 -7.337 -16.880 1.00 70.38 87 ASP A O 1
ATOM 657 N N . SER A 1 88 ? 10.555 -8.867 -17.610 1.00 66.00 88 SER A N 1
ATOM 658 C CA . SER A 1 88 ? 11.713 -8.299 -16.883 1.00 66.00 88 SER A CA 1
ATOM 659 C C . SER A 1 88 ? 12.216 -6.936 -17.411 1.00 66.00 88 SER A C 1
ATOM 661 O O . SER A 1 88 ? 13.402 -6.626 -17.294 1.00 66.00 88 SER A O 1
ATOM 663 N N . GLY A 1 89 ? 11.348 -6.131 -18.028 1.00 73.25 89 GLY A N 1
ATOM 664 C CA . GLY A 1 89 ? 11.659 -4.812 -18.572 1.00 73.25 89 GLY A CA 1
ATOM 665 C C . GLY A 1 89 ? 11.767 -3.712 -17.510 1.00 73.25 89 GLY A C 1
ATOM 666 O O . GLY A 1 89 ? 11.399 -3.874 -16.346 1.00 73.25 89 GLY A O 1
ATOM 667 N N . THR A 1 90 ? 12.228 -2.533 -17.933 1.00 75.75 90 THR A N 1
ATOM 668 C CA . THR A 1 90 ? 12.428 -1.352 -17.068 1.00 75.75 90 THR A CA 1
ATOM 669 C C . THR A 1 90 ? 11.134 -0.805 -16.451 1.00 75.75 90 THR A C 1
ATOM 671 O O . THR A 1 90 ? 11.192 -0.059 -15.477 1.00 75.75 90 THR A O 1
ATOM 674 N N . GLY A 1 91 ? 9.966 -1.197 -16.972 1.00 85.38 91 GLY A N 1
ATOM 675 C CA . GLY A 1 91 ? 8.655 -0.801 -16.456 1.00 85.38 91 GLY A CA 1
ATOM 676 C C . GLY A 1 91 ? 8.107 -1.677 -15.326 1.00 85.38 91 GLY A C 1
ATOM 677 O O . GLY A 1 91 ? 7.207 -1.234 -14.619 1.00 85.38 91 GLY A O 1
ATOM 678 N N . ALA A 1 92 ? 8.633 -2.886 -15.106 1.00 89.44 92 ALA A N 1
ATOM 679 C CA . ALA A 1 92 ? 8.010 -3.851 -14.194 1.00 89.44 92 ALA A CA 1
ATOM 680 C C . ALA A 1 92 ? 8.018 -3.385 -12.730 1.00 89.44 92 ALA A C 1
ATOM 682 O O . ALA A 1 92 ? 7.005 -3.454 -12.034 1.00 89.44 92 ALA A O 1
ATOM 683 N N . ALA A 1 93 ? 9.144 -2.831 -12.271 1.00 87.31 93 ALA A N 1
ATOM 684 C CA . ALA A 1 93 ? 9.247 -2.264 -10.929 1.00 87.31 93 ALA A CA 1
ATOM 685 C C . ALA A 1 93 ? 8.335 -1.037 -10.743 1.00 87.31 93 ALA A C 1
ATOM 687 O O . ALA A 1 93 ? 7.778 -0.849 -9.661 1.00 87.31 93 ALA A O 1
ATOM 688 N N . GLN A 1 94 ? 8.158 -0.232 -11.796 1.00 86.88 94 GLN A N 1
ATOM 689 C CA . GLN A 1 94 ? 7.283 0.939 -11.779 1.00 86.88 94 GLN A CA 1
ATOM 690 C C . GLN A 1 94 ? 5.805 0.527 -11.751 1.00 86.88 94 GLN A C 1
ATOM 692 O O . GLN A 1 94 ? 5.028 1.088 -10.985 1.00 86.88 94 GLN A O 1
ATOM 697 N N . ALA A 1 95 ? 5.429 -0.494 -12.525 1.00 90.44 95 ALA A N 1
ATOM 698 C CA . ALA A 1 95 ? 4.083 -1.060 -12.537 1.00 90.44 95 ALA A CA 1
ATOM 699 C C . ALA A 1 95 ? 3.720 -1.696 -11.188 1.00 90.44 95 ALA A C 1
ATOM 701 O O . ALA A 1 95 ? 2.628 -1.476 -10.667 1.00 90.44 95 ALA A O 1
ATOM 702 N N . GLN A 1 96 ? 4.656 -2.430 -10.576 1.00 91.94 96 GLN A N 1
ATOM 703 C CA . GLN A 1 96 ? 4.475 -2.945 -9.221 1.00 91.94 96 GLN A CA 1
ATOM 704 C C . GLN A 1 96 ? 4.260 -1.809 -8.216 1.00 91.94 96 GLN A C 1
ATOM 706 O O . GLN A 1 96 ? 3.373 -1.904 -7.371 1.00 91.94 96 GLN A O 1
ATOM 711 N N . LEU A 1 97 ? 5.051 -0.737 -8.303 1.00 87.12 97 LEU A N 1
ATOM 712 C CA . LEU A 1 97 ? 4.897 0.401 -7.406 1.00 87.12 97 LEU A CA 1
ATOM 713 C C . LEU A 1 97 ? 3.538 1.095 -7.587 1.00 87.12 97 LEU A C 1
ATOM 715 O O . LEU A 1 97 ? 2.879 1.388 -6.592 1.00 87.12 97 LEU A O 1
ATOM 719 N N . ALA A 1 98 ? 3.105 1.322 -8.828 1.00 88.06 98 ALA A N 1
ATOM 720 C CA . ALA A 1 98 ? 1.790 1.894 -9.113 1.00 88.06 98 ALA A CA 1
ATOM 721 C C . ALA A 1 98 ? 0.667 1.038 -8.504 1.00 88.06 98 ALA A C 1
ATOM 723 O O . ALA A 1 98 ? -0.174 1.560 -7.781 1.00 88.06 98 ALA A O 1
ATOM 724 N N . CYS A 1 99 ? 0.736 -0.289 -8.666 1.00 93.75 99 CYS A N 1
ATOM 725 C CA . CYS A 1 99 ? -0.187 -1.224 -8.019 1.00 93.75 99 CYS A CA 1
ATOM 726 C C . CYS A 1 99 ? -0.222 -1.070 -6.489 1.00 93.75 99 CYS A C 1
ATOM 728 O O . CYS A 1 99 ? -1.298 -1.059 -5.887 1.00 93.75 99 CYS A O 1
ATOM 730 N N . GLU A 1 100 ? 0.947 -0.954 -5.847 1.00 90.12 100 GLU A N 1
ATOM 731 C CA . GLU A 1 100 ? 1.029 -0.799 -4.393 1.00 90.12 100 GLU A CA 1
ATOM 732 C C . GLU A 1 100 ? 0.362 0.508 -3.929 1.00 90.12 100 GLU A C 1
ATOM 734 O O . GLU A 1 100 ? -0.367 0.504 -2.933 1.00 90.12 100 GLU A O 1
ATOM 739 N N . VAL A 1 101 ? 0.583 1.610 -4.655 1.00 84.62 101 VAL A N 1
ATOM 740 C CA . VAL A 1 101 ? -0.013 2.924 -4.367 1.00 84.62 101 VAL A CA 1
ATOM 741 C C . VAL A 1 101 ? -1.528 2.902 -4.579 1.00 84.62 101 VAL A C 1
ATOM 743 O O . VAL A 1 101 ? -2.261 3.249 -3.651 1.00 84.62 101 VAL A O 1
ATOM 746 N N . ASP A 1 102 ? -1.996 2.424 -5.734 1.00 89.56 102 ASP A N 1
ATOM 747 C CA . ASP A 1 102 ? -3.417 2.405 -6.100 1.00 89.56 102 ASP A CA 1
ATOM 748 C C . ASP A 1 102 ? -4.246 1.608 -5.087 1.00 89.56 102 ASP A C 1
ATOM 750 O O . ASP A 1 102 ? -5.292 2.060 -4.615 1.00 89.56 102 ASP A O 1
ATOM 754 N N . LEU A 1 103 ? -3.772 0.420 -4.696 1.00 91.62 103 LEU A N 1
ATOM 755 C CA . LEU A 1 103 ? -4.475 -0.408 -3.716 1.00 91.62 103 LEU A CA 1
ATOM 756 C C . LEU A 1 103 ? -4.477 0.219 -2.318 1.00 91.62 103 LEU A C 1
ATOM 758 O O . LEU A 1 103 ? -5.456 0.068 -1.582 1.00 91.62 103 LEU A O 1
ATOM 762 N N . LEU A 1 104 ? -3.411 0.923 -1.929 1.00 85.00 104 LEU A N 1
ATOM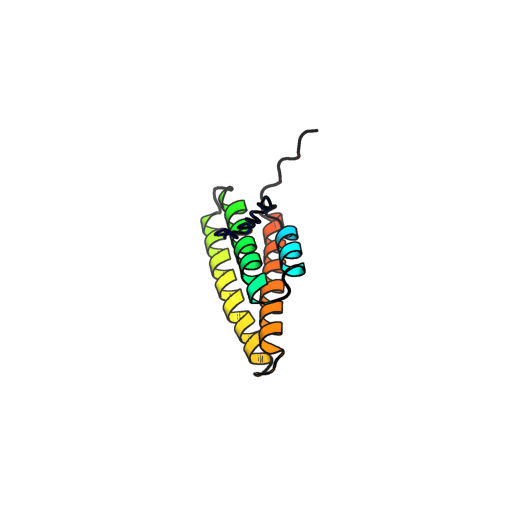 763 C CA . LEU A 1 104 ? -3.364 1.617 -0.641 1.00 85.00 104 LEU A CA 1
ATOM 764 C C . LEU A 1 104 ? -4.292 2.829 -0.601 1.00 85.00 104 LEU A C 1
ATOM 766 O O . LEU A 1 104 ? -4.959 3.034 0.414 1.00 85.00 104 LEU A O 1
ATOM 770 N N . GLN A 1 105 ? -4.388 3.583 -1.695 1.00 81.62 105 GLN A N 1
ATOM 771 C CA . GLN A 1 105 ? -5.362 4.664 -1.843 1.00 81.62 105 GLN A CA 1
ATOM 772 C C . GLN A 1 105 ? -6.793 4.122 -1.771 1.00 81.62 105 GLN A C 1
ATOM 774 O O . GLN A 1 105 ? -7.584 4.587 -0.952 1.00 81.62 105 GLN A O 1
ATOM 779 N N . GLN A 1 106 ? -7.111 3.072 -2.536 1.00 87.50 106 GLN A N 1
ATOM 780 C CA . GLN A 1 106 ? -8.428 2.423 -2.494 1.00 87.50 106 GLN A CA 1
ATOM 781 C C . GLN A 1 106 ? -8.784 1.937 -1.086 1.00 87.50 106 GLN A C 1
ATOM 783 O O . GLN A 1 106 ? -9.901 2.140 -0.610 1.00 87.50 106 GLN A O 1
ATOM 788 N N . ARG A 1 107 ? -7.828 1.322 -0.379 1.00 89.62 107 ARG A N 1
ATOM 789 C CA . ARG A 1 107 ? -8.037 0.885 1.003 1.00 89.62 107 ARG A CA 1
ATOM 790 C C . ARG A 1 107 ? -8.301 2.062 1.933 1.00 89.62 107 ARG A C 1
ATOM 792 O O . ARG A 1 107 ? -9.196 1.958 2.767 1.00 89.62 107 ARG A O 1
ATOM 799 N N . ALA A 1 108 ? -7.563 3.160 1.786 1.00 82.38 108 ALA A N 1
ATOM 800 C CA . ALA A 1 108 ? -7.787 4.363 2.576 1.00 82.38 108 ALA A CA 1
ATOM 801 C C . ALA A 1 108 ? -9.213 4.898 2.380 1.00 82.38 108 ALA A C 1
ATOM 803 O O . ALA A 1 108 ? -9.887 5.184 3.367 1.00 82.38 108 ALA A O 1
ATOM 804 N N . GLU A 1 109 ? -9.705 4.954 1.138 1.00 82.94 109 GLU A N 1
ATOM 805 C CA . GLU A 1 109 ? -11.086 5.357 0.833 1.00 82.94 109 GLU A CA 1
ATOM 806 C C . GLU A 1 109 ? -12.124 4.431 1.479 1.00 82.94 109 GLU A C 1
ATOM 808 O O . GLU A 1 109 ? -13.076 4.910 2.093 1.00 82.94 109 GLU A O 1
ATOM 813 N N . LEU A 1 110 ? -11.920 3.111 1.421 1.00 86.00 110 LEU A N 1
ATOM 814 C CA . LEU A 1 110 ? -12.820 2.130 2.043 1.00 86.00 110 LEU A CA 1
ATOM 815 C C . LEU A 1 110 ? -12.861 2.224 3.573 1.00 86.00 110 LEU A C 1
ATOM 817 O O . LEU A 1 110 ? -13.858 1.841 4.186 1.00 86.00 110 LEU A O 1
ATOM 821 N N . LEU A 1 111 ? -11.784 2.701 4.198 1.00 81.62 111 LEU A N 1
ATOM 822 C CA . LEU A 1 111 ? -11.704 2.861 5.648 1.00 81.62 111 LEU A CA 1
ATOM 823 C C . LEU A 1 111 ? -12.259 4.206 6.132 1.00 81.62 111 LEU A C 1
ATOM 825 O O . LEU A 1 111 ? -12.631 4.294 7.299 1.00 81.62 111 LEU A O 1
ATOM 829 N N . LYS A 1 112 ? -12.388 5.228 5.269 1.00 79.62 112 LYS A N 1
ATOM 830 C CA . LYS A 1 112 ? -12.934 6.546 5.656 1.00 79.62 112 LYS A CA 1
ATOM 831 C C . LYS A 1 112 ? -14.287 6.472 6.381 1.00 79.62 112 LYS A C 1
ATOM 833 O O . LYS A 1 112 ? -14.396 7.108 7.423 1.00 79.62 112 LYS A O 1
ATOM 838 N N . PRO A 1 113 ? -15.297 5.701 5.925 1.00 80.62 113 PRO A N 1
ATOM 839 C CA . PRO A 1 113 ? -16.592 5.624 6.614 1.00 80.62 113 PRO A CA 1
ATOM 840 C C . PRO A 1 113 ? -16.527 4.915 7.971 1.00 80.62 113 PRO A C 1
ATOM 842 O O . PRO A 1 113 ? -17.479 4.963 8.743 1.00 80.62 113 PRO A O 1
ATOM 845 N N . LEU A 1 114 ? -15.433 4.196 8.233 1.00 76.31 114 LEU A N 1
ATOM 846 C CA . LEU A 1 114 ? -15.185 3.483 9.479 1.00 76.31 114 LEU A CA 1
ATOM 847 C C . LEU A 1 114 ? -14.295 4.289 10.433 1.00 76.31 114 LEU A C 1
ATOM 849 O O . LEU A 1 114 ? -14.092 3.854 11.564 1.00 76.31 114 LEU A O 1
ATOM 853 N N . ALA A 1 115 ? -13.735 5.412 9.978 1.00 70.94 115 ALA A N 1
ATOM 854 C CA . ALA A 1 115 ? -12.948 6.296 10.817 1.00 70.94 115 ALA A CA 1
ATOM 855 C C . ALA A 1 115 ? -13.868 7.030 11.809 1.00 70.94 115 ALA A C 1
ATOM 857 O O . ALA A 1 115 ? -15.014 7.343 11.470 1.00 70.94 115 ALA A O 1
ATOM 858 N N . PRO A 1 116 ? -13.393 7.322 13.032 1.00 62.44 116 PRO A N 1
ATOM 859 C CA . PRO A 1 116 ? -14.136 8.178 13.944 1.00 62.44 116 PRO A CA 1
ATOM 860 C C . PRO A 1 116 ? -14.392 9.542 13.289 1.00 62.44 116 PRO A C 1
ATOM 862 O O . PRO A 1 116 ? -13.510 10.097 12.627 1.00 62.44 116 PRO A O 1
ATOM 865 N N . GLU A 1 117 ? -15.593 10.094 13.483 1.00 55.34 117 GLU A N 1
ATOM 866 C CA . GLU A 1 117 ? -15.840 11.491 13.128 1.00 55.34 117 GLU A CA 1
ATOM 867 C C . GLU A 1 117 ? -14.848 12.367 13.898 1.00 55.34 117 GLU A C 1
ATOM 869 O O . GLU A 1 117 ? -14.757 12.295 15.126 1.00 55.34 117 GLU A O 1
ATOM 874 N N . GLN A 1 118 ? -14.083 13.179 13.167 1.00 53.09 118 GLN A N 1
ATOM 875 C CA . GLN A 1 118 ? -13.209 14.182 13.765 1.00 53.09 118 GLN A CA 1
ATOM 876 C C . GLN A 1 118 ? -14.073 15.078 14.663 1.00 53.09 118 GLN A C 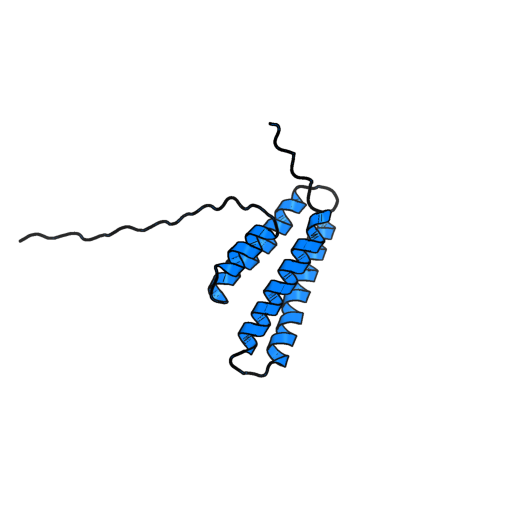1
ATOM 878 O O . GLN A 1 118 ? -15.095 15.586 14.184 1.00 53.09 118 GLN A O 1
ATOM 883 N N . PRO A 1 119 ? -13.708 15.302 15.938 1.00 45.75 119 PRO A N 1
ATOM 884 C CA . PRO A 1 119 ? -14.414 16.276 16.751 1.00 45.75 119 PRO A CA 1
ATOM 885 C C . PRO A 1 119 ? -14.345 17.616 16.018 1.00 45.75 119 PRO A C 1
ATOM 887 O O . PRO A 1 119 ? -13.257 18.140 15.775 1.00 45.75 119 PRO A O 1
ATOM 890 N N . LYS A 1 120 ? -15.508 18.142 15.609 1.00 43.56 120 LYS A N 1
ATOM 891 C CA . LYS A 1 120 ? -15.588 19.464 14.986 1.00 43.56 120 LYS A CA 1
ATOM 892 C C . LYS A 1 120 ? -14.888 20.448 15.917 1.00 43.56 120 LYS A C 1
ATOM 894 O O . LYS A 1 120 ? -15.272 20.556 17.084 1.00 43.56 120 LYS A O 1
ATOM 899 N N . ALA A 1 121 ? -13.848 21.111 15.413 1.00 46.62 121 ALA A N 1
ATOM 900 C CA . ALA A 1 121 ? -13.189 22.185 16.135 1.00 46.62 121 ALA A CA 1
ATOM 901 C C . ALA A 1 121 ? -14.271 23.195 16.535 1.00 46.62 121 ALA A C 1
ATOM 903 O O . ALA A 1 121 ? -14.985 23.706 15.673 1.00 46.62 121 ALA A O 1
ATOM 904 N N . LYS A 1 122 ? -14.456 23.393 17.843 1.00 44.94 122 LYS A N 1
ATOM 905 C CA . LYS A 1 122 ? -15.285 24.485 18.345 1.00 44.94 122 LYS A CA 1
ATOM 906 C C . LYS A 1 122 ? -14.579 25.786 17.969 1.00 44.94 122 LYS A C 1
ATOM 908 O O . LYS A 1 122 ? -13.423 25.960 18.354 1.00 44.94 122 LYS A O 1
ATOM 913 N N . GLU A 1 123 ? -15.268 26.613 17.187 1.00 43.34 123 GLU A N 1
ATOM 914 C CA . GLU A 1 123 ? -14.958 28.037 17.000 1.00 43.34 123 GLU A CA 1
ATOM 915 C C . GLU A 1 123 ? -14.972 28.786 18.338 1.00 43.34 123 GLU A C 1
ATOM 917 O O . GLU A 1 123 ? -15.787 28.415 19.221 1.00 43.34 123 GLU A O 1
#

Secondary structure (DSSP, 8-state):
---------------------SHHHHHHHHHH--SHHHHHHHHHHHHHHHHHHHHTSTTSHHHHHHHHHHHHHHHHHHHHHHHHHTTTSTTHHHHHHHHHHHHHHHHHHHHGGGSPPPPPPP-

Foldseek 3Di:
DDDDDDDDDPPPPPPPPPPPLALVQLVVQCVPQPDPVSSVVSLVSNLVSLLVQLCVDPDCNVVVVVVSVVLVVCLVVVLVVQLVVVPPDPCSVVSSSVSSSVSSSVVRVVCVVVGPDDPPPDD

Radius of gyration: 19.6 Å; chains: 1; bounding box: 66×40×40 Å

pLDDT: mean 72.37, std 16.83, range [35.91, 97.44]

Sequence (123 aa):
MTRNRSTPVVLVAALLAPALASAGALEHCTRLAPSRVEVTPCLQAGKKAMTDAMLEQGGKVAALKQSQRDFERYLHSHCQVVLRAYDSGTGAAQAQLACEVDLLQQRAELLKPLAPEQPKAKE